Protein AF-A0A1I6EL66-F1 (afdb_monomer_lite)

Structure (mmCIF, N/CA/C/O backbone):
data_AF-A0A1I6EL66-F1
#
_entry.id   AF-A0A1I6EL66-F1
#
loop_
_atom_site.group_PDB
_atom_site.id
_atom_site.type_symbol
_atom_site.label_atom_id
_atom_site.label_alt_id
_atom_site.label_comp_id
_atom_site.label_asym_id
_atom_site.label_entity_id
_atom_site.label_seq_id
_atom_site.pdbx_PDB_ins_code
_atom_site.Cartn_x
_atom_site.Cartn_y
_atom_site.Cartn_z
_atom_site.occupancy
_atom_site.B_iso_or_equiv
_atom_site.auth_seq_id
_atom_site.auth_comp_id
_atom_site.auth_asym_id
_atom_site.auth_atom_id
_atom_site.pdbx_PDB_model_num
ATOM 1 N N . MET A 1 1 ? -17.564 31.428 7.745 1.00 39.62 1 MET A N 1
ATOM 2 C CA . MET A 1 1 ? -17.795 30.112 7.109 1.00 39.62 1 MET A CA 1
ATOM 3 C C . MET A 1 1 ? -17.011 29.079 7.898 1.00 39.62 1 MET A C 1
ATOM 5 O O . MET A 1 1 ? -15.805 29.231 8.034 1.00 39.62 1 MET A O 1
ATOM 9 N N . ILE A 1 2 ? -17.701 28.132 8.530 1.00 36.59 2 ILE A N 1
ATOM 10 C CA . ILE A 1 2 ? -17.116 27.166 9.467 1.00 36.59 2 ILE A CA 1
ATOM 11 C C . ILE A 1 2 ? -16.485 26.053 8.625 1.00 36.59 2 ILE A C 1
ATOM 13 O O . ILE A 1 2 ? -17.202 25.350 7.918 1.00 36.59 2 ILE A O 1
ATOM 17 N N . LEU A 1 3 ? -15.156 25.932 8.641 1.00 43.56 3 LEU A N 1
ATOM 18 C CA . LEU A 1 3 ? -14.443 24.829 7.995 1.00 43.56 3 LEU A CA 1
ATOM 19 C C . LEU A 1 3 ? -14.754 23.547 8.776 1.00 43.56 3 LEU A C 1
ATOM 21 O O . LEU A 1 3 ? -14.084 23.221 9.752 1.00 43.56 3 LEU A O 1
ATOM 25 N N . GLN A 1 4 ? -15.821 22.850 8.393 1.00 42.19 4 GLN A N 1
ATOM 26 C CA . GLN A 1 4 ? -16.099 21.517 8.907 1.00 42.19 4 GLN A CA 1
ATOM 27 C C . GLN A 1 4 ? -15.035 20.567 8.358 1.00 42.19 4 GLN A C 1
ATOM 29 O O . GLN A 1 4 ? -14.866 20.420 7.147 1.00 42.19 4 GLN A O 1
ATOM 34 N N . ALA A 1 5 ? -14.302 19.930 9.270 1.00 47.72 5 ALA A N 1
ATOM 35 C CA . ALA A 1 5 ? -13.480 18.774 8.963 1.00 47.72 5 ALA A CA 1
ATOM 36 C C . ALA A 1 5 ? -14.422 17.625 8.571 1.00 47.72 5 ALA A C 1
ATOM 38 O O . ALA A 1 5 ? -14.823 16.830 9.418 1.00 47.72 5 ALA A O 1
ATOM 39 N N . ASN A 1 6 ? -14.821 17.582 7.296 1.00 50.03 6 ASN A N 1
ATOM 40 C CA . ASN A 1 6 ? -15.567 16.474 6.709 1.00 50.03 6 ASN A CA 1
ATOM 41 C C . ASN A 1 6 ? -14.697 15.214 6.792 1.00 50.03 6 ASN A C 1
ATOM 43 O O . ASN A 1 6 ? -13.853 14.948 5.937 1.00 50.03 6 ASN A O 1
ATOM 47 N N . GLN A 1 7 ? -14.871 14.451 7.867 1.00 60.09 7 GLN A N 1
ATOM 48 C CA . GLN A 1 7 ? -14.333 13.105 8.020 1.00 60.09 7 GLN A CA 1
ATOM 49 C C . GLN A 1 7 ? -15.228 12.153 7.218 1.00 60.09 7 GLN A C 1
ATOM 51 O O . GLN A 1 7 ? -15.961 11.352 7.787 1.00 60.09 7 GLN A O 1
ATOM 56 N N . ASP A 1 8 ? -15.217 12.289 5.892 1.00 70.81 8 ASP A N 1
ATOM 57 C CA . ASP A 1 8 ? -15.971 11.400 5.011 1.00 70.81 8 ASP A CA 1
ATOM 58 C C . ASP A 1 8 ? -15.421 9.971 5.170 1.00 70.81 8 ASP A C 1
ATOM 60 O O . ASP A 1 8 ? -14.204 9.771 5.020 1.00 70.81 8 ASP A O 1
ATOM 64 N N . PRO A 1 9 ? -16.261 8.972 5.491 1.00 77.88 9 PRO A N 1
ATOM 65 C CA . PRO A 1 9 ? -15.796 7.611 5.692 1.00 77.88 9 PRO A CA 1
ATOM 66 C C . PRO A 1 9 ? -15.153 7.103 4.398 1.00 77.88 9 PRO A C 1
ATOM 68 O O . PRO A 1 9 ? -15.745 7.093 3.316 1.00 77.88 9 PRO A O 1
ATOM 71 N N . LEU A 1 10 ? -13.892 6.682 4.491 1.00 84.88 10 LEU A N 1
ATOM 72 C CA . LEU A 1 10 ? -13.133 6.201 3.333 1.00 84.88 10 LEU A CA 1
ATOM 73 C C . LEU A 1 10 ? -13.640 4.843 2.851 1.00 84.88 10 LEU A C 1
ATOM 75 O O . LEU A 1 10 ? -13.489 4.492 1.683 1.00 84.88 10 LEU A O 1
ATOM 79 N N . GLY A 1 11 ? -14.229 4.080 3.762 1.00 88.06 11 GLY A N 1
ATOM 80 C CA . GLY A 1 11 ? -14.794 2.773 3.499 1.00 88.06 11 GLY A CA 1
ATOM 81 C C . GLY A 1 11 ? -15.023 2.013 4.794 1.00 88.06 11 GLY A C 1
ATOM 82 O O . GLY A 1 11 ? -14.840 2.546 5.890 1.00 88.06 11 GLY A O 1
ATOM 83 N N . LYS A 1 12 ? -15.405 0.745 4.659 1.00 89.56 12 LYS A N 1
ATOM 84 C CA . LYS A 1 12 ? -15.545 -0.172 5.789 1.00 89.56 12 LYS A CA 1
ATOM 85 C C . LYS A 1 12 ? -14.226 -0.879 6.053 1.00 89.56 12 LYS A C 1
ATOM 87 O O . LYS A 1 12 ? -13.505 -1.256 5.133 1.00 89.56 12 LYS A O 1
ATOM 92 N N . CYS A 1 13 ? -13.911 -1.063 7.321 1.00 88.94 13 CYS A N 1
ATOM 93 C CA . CYS A 1 13 ? -12.739 -1.787 7.749 1.00 88.94 13 CYS A CA 1
ATOM 94 C C . CYS A 1 13 ? -12.971 -3.292 7.561 1.00 88.94 13 CYS A C 1
ATOM 96 O O . CYS A 1 13 ? -13.983 -3.815 8.025 1.00 88.94 13 CYS A O 1
ATOM 98 N N . PRO A 1 14 ? -12.017 -4.011 6.964 1.00 85.56 14 PRO A N 1
ATOM 99 C CA . PRO A 1 14 ? -12.133 -5.450 6.739 1.00 85.56 14 PRO A CA 1
ATOM 100 C C . PRO A 1 14 ? -11.935 -6.305 8.001 1.00 85.56 14 PRO A C 1
ATOM 102 O O . PRO A 1 14 ? -12.197 -7.498 7.949 1.00 85.56 14 PRO A O 1
ATOM 105 N N . ILE A 1 15 ? -11.479 -5.725 9.123 1.00 85.62 15 ILE A N 1
ATOM 106 C CA . ILE A 1 15 ? -11.383 -6.431 10.416 1.00 85.62 15 ILE A CA 1
ATOM 107 C C . ILE A 1 15 ? -12.677 -6.266 11.222 1.00 85.62 15 ILE A C 1
ATOM 109 O O . ILE A 1 15 ? -13.265 -7.239 11.673 1.00 85.62 15 ILE A O 1
ATOM 113 N N . CYS A 1 16 ? -13.086 -5.010 11.440 1.00 87.31 16 CYS A N 1
ATOM 114 C CA . CYS A 1 16 ? -14.154 -4.636 12.374 1.00 87.31 16 CYS A CA 1
ATOM 115 C C . CYS A 1 16 ? -15.511 -4.397 11.678 1.00 87.31 16 CYS A C 1
ATOM 117 O O . CYS A 1 16 ? -16.525 -4.268 12.355 1.00 87.31 16 CYS A O 1
ATOM 119 N N . GLY A 1 17 ? -15.546 -4.232 10.351 1.00 85.81 17 GLY A N 1
ATOM 120 C CA . GLY A 1 17 ? -16.736 -3.824 9.588 1.00 85.81 17 GLY A CA 1
ATOM 121 C C . GLY A 1 17 ? -17.134 -2.347 9.737 1.00 85.81 17 GLY A C 1
ATOM 122 O O . GLY A 1 17 ? -17.969 -1.860 8.974 1.00 85.81 17 GLY A O 1
ATOM 123 N N . LYS A 1 18 ? -16.530 -1.621 10.687 1.00 89.38 18 LYS A N 1
ATOM 124 C CA . LYS A 1 18 ? -16.809 -0.203 10.973 1.00 89.38 18 LYS A CA 1
ATOM 125 C C . LYS A 1 18 ? -16.149 0.735 9.976 1.00 89.38 18 LYS A C 1
ATOM 127 O O . LYS A 1 18 ? -15.290 0.337 9.197 1.00 89.38 18 LYS A O 1
ATOM 132 N N . GLU A 1 19 ? -16.532 1.997 10.027 1.00 90.50 19 GLU A N 1
ATOM 133 C CA . GLU A 1 19 ? -16.021 3.031 9.136 1.00 90.50 19 GLU A CA 1
ATOM 134 C C . GLU A 1 19 ? -14.538 3.327 9.383 1.00 90.50 19 GLU A C 1
ATOM 136 O O . GLU A 1 19 ? -14.061 3.368 10.517 1.00 90.50 19 GLU A O 1
ATOM 141 N N . VAL A 1 20 ? -13.793 3.530 8.303 1.00 90.38 20 VAL A N 1
ATOM 142 C CA . VAL A 1 20 ? -12.408 3.995 8.347 1.00 90.38 20 VAL A CA 1
ATOM 143 C C . VAL A 1 20 ? -12.401 5.499 8.142 1.00 90.38 20 VAL A C 1
ATOM 145 O O . VAL A 1 20 ? -12.887 5.996 7.126 1.00 90.38 20 VAL A O 1
ATOM 148 N N . ILE A 1 21 ? -11.816 6.205 9.102 1.00 88.62 21 ILE A N 1
ATOM 149 C CA . ILE A 1 21 ? -11.741 7.664 9.126 1.00 88.62 21 ILE A CA 1
ATOM 150 C C . ILE A 1 21 ? -10.319 8.142 8.853 1.00 88.62 21 ILE A C 1
ATOM 152 O O . ILE A 1 21 ? -9.331 7.447 9.122 1.00 88.62 21 ILE A O 1
ATOM 156 N N . GLU A 1 22 ? -10.207 9.348 8.306 1.00 87.94 22 GLU A N 1
ATOM 157 C CA . GLU A 1 22 ? -8.916 9.971 8.058 1.00 87.94 22 GLU A CA 1
ATOM 158 C C . GLU A 1 22 ? -8.352 10.607 9.334 1.00 87.94 22 GLU A C 1
ATOM 160 O O . GLU A 1 22 ? -8.824 11.637 9.799 1.00 87.94 22 GLU A O 1
ATOM 165 N N . GLY A 1 23 ? -7.275 10.045 9.874 1.00 83.88 23 GLY A N 1
ATOM 166 C CA . GLY A 1 23 ? -6.504 10.658 10.950 1.00 83.88 23 GLY A CA 1
ATOM 167 C C . GLY A 1 23 ? -5.326 11.503 10.451 1.00 83.88 23 GLY A C 1
ATOM 168 O O . GLY A 1 23 ? -4.982 11.534 9.267 1.00 83.88 23 GLY A O 1
ATOM 169 N N . ASN A 1 24 ? -4.627 12.149 11.389 1.00 81.94 24 ASN A N 1
ATOM 170 C CA . ASN A 1 24 ? -3.421 12.936 11.095 1.00 81.94 24 ASN A CA 1
ATOM 171 C C . ASN A 1 24 ? -2.269 12.079 10.537 1.00 81.94 24 ASN A C 1
ATOM 173 O O . ASN A 1 24 ? -1.632 12.454 9.557 1.00 81.94 24 ASN A O 1
ATOM 177 N N . LYS A 1 25 ? -2.015 10.910 11.140 1.00 83.19 25 LYS A N 1
ATOM 178 C CA . LYS A 1 25 ? -0.890 10.022 10.778 1.00 83.19 25 LYS A CA 1
ATOM 179 C C . LYS A 1 25 ? -1.247 8.956 9.730 1.00 83.19 25 LYS A C 1
ATOM 181 O O . LYS A 1 25 ? -0.365 8.350 9.127 1.00 83.19 25 LYS A O 1
ATOM 186 N N . GLY A 1 26 ? -2.533 8.701 9.519 1.00 89.12 26 GLY A N 1
ATOM 187 C CA . GLY A 1 26 ? -3.010 7.553 8.754 1.00 89.12 26 GLY A CA 1
ATOM 188 C C . GLY A 1 26 ? -4.530 7.455 8.751 1.00 89.12 26 GLY A C 1
ATOM 189 O O . GLY A 1 26 ? -5.206 8.256 9.388 1.00 89.12 26 GLY A O 1
ATOM 190 N N . TYR A 1 27 ? -5.051 6.455 8.059 1.00 89.88 27 TYR A N 1
ATOM 191 C CA . TYR A 1 27 ? -6.462 6.099 7.989 1.00 89.88 27 TYR A CA 1
ATOM 192 C C . TYR A 1 27 ? -6.748 4.956 8.970 1.00 89.88 27 TYR A C 1
ATOM 194 O O . TYR A 1 27 ? -6.193 3.871 8.813 1.00 89.88 27 TYR A O 1
ATOM 202 N N . GLY A 1 28 ? -7.566 5.180 9.998 1.00 89.12 28 GLY A N 1
ATOM 203 C CA . GLY A 1 28 ? -7.815 4.200 11.071 1.00 89.12 28 GLY A CA 1
ATOM 204 C C . GLY A 1 28 ? -9.271 3.734 11.139 1.00 89.12 28 GLY A C 1
ATOM 205 O O . GLY A 1 28 ? -10.164 4.507 10.797 1.00 89.12 28 GLY A O 1
ATOM 206 N N . CYS A 1 29 ? -9.529 2.492 11.592 1.00 90.50 29 CYS A N 1
ATOM 207 C CA . CYS A 1 29 ? -10.903 2.059 11.948 1.00 90.50 29 CYS A CA 1
ATOM 208 C C . CYS A 1 29 ? -11.420 2.982 13.068 1.00 90.50 29 CYS A C 1
ATOM 210 O O . CYS A 1 29 ? -10.716 3.230 14.047 1.00 90.50 29 CYS A O 1
ATOM 212 N N . SER A 1 30 ? -12.654 3.474 12.950 1.00 88.62 30 SER A N 1
ATOM 213 C CA . SER A 1 30 ? -13.318 4.274 13.989 1.00 88.62 30 SER A CA 1
ATOM 214 C C . SER A 1 30 ? -13.418 3.513 15.317 1.00 88.62 30 SER A C 1
ATOM 216 O O . SER A 1 30 ? -13.233 4.086 16.389 1.00 88.62 30 SER A O 1
ATOM 218 N N . GLY A 1 31 ? -13.570 2.189 15.241 1.00 85.69 31 GLY A N 1
ATOM 219 C CA . GLY A 1 31 ? -13.516 1.262 16.372 1.00 85.69 31 GLY A CA 1
ATOM 220 C C . GLY A 1 31 ? -12.111 0.950 16.896 1.00 85.69 31 GLY A C 1
ATOM 221 O O . GLY A 1 31 ? -11.938 -0.074 17.557 1.00 85.69 31 GLY A O 1
ATOM 222 N N . TYR A 1 32 ? -11.093 1.776 16.621 1.00 84.31 32 TYR A N 1
ATOM 223 C CA . TYR A 1 32 ? -9.747 1.568 17.172 1.00 84.31 32 TYR A CA 1
ATOM 224 C C . TYR A 1 32 ? -9.748 1.532 18.704 1.00 84.31 32 TYR A C 1
ATOM 226 O O . TYR A 1 32 ? -9.088 0.690 19.309 1.00 84.31 32 TYR A O 1
ATOM 234 N N . LYS A 1 33 ? -10.564 2.385 19.337 1.00 79.69 33 LYS A N 1
ATOM 235 C CA . LYS A 1 33 ? -10.761 2.393 20.796 1.00 79.69 33 LYS A CA 1
ATOM 236 C C . LYS A 1 33 ? -11.488 1.153 21.327 1.00 79.69 33 LYS A C 1
ATOM 238 O O . LYS A 1 33 ? -11.356 0.841 22.501 1.00 79.69 33 LYS A O 1
ATOM 243 N N . GLU A 1 34 ? -12.216 0.441 20.474 1.00 83.69 34 GLU A N 1
ATOM 244 C CA . GLU A 1 34 ? -12.980 -0.760 20.833 1.00 83.69 34 GLU A CA 1
ATOM 245 C C . GLU A 1 34 ? -12.188 -2.058 20.588 1.00 83.69 34 GLU A C 1
ATOM 247 O O . GLU A 1 34 ? -12.720 -3.148 20.762 1.00 83.69 34 GLU A O 1
ATOM 252 N N . GLY A 1 35 ? -10.913 -1.955 20.188 1.00 85.38 35 GLY A N 1
ATOM 253 C CA . GLY A 1 35 ? -9.996 -3.091 20.037 1.00 85.38 35 GLY A CA 1
ATOM 254 C C . GLY A 1 35 ? -9.501 -3.340 18.610 1.00 85.38 35 GLY A C 1
ATOM 255 O O . GLY A 1 35 ? -8.593 -4.148 18.410 1.00 85.38 35 GLY A O 1
ATOM 256 N N . CYS A 1 36 ? -10.026 -2.634 17.603 1.00 87.31 36 CYS A N 1
ATOM 257 C CA . CYS A 1 36 ? -9.606 -2.838 16.217 1.00 87.31 36 CYS A CA 1
ATOM 258 C C . CYS A 1 36 ? -8.305 -2.092 15.886 1.00 87.31 36 CYS A C 1
ATOM 260 O O . CYS A 1 36 ? -8.314 -0.904 15.585 1.00 87.31 36 CYS A O 1
ATOM 262 N N . LYS A 1 37 ? -7.176 -2.800 15.811 1.00 85.50 37 LYS A N 1
ATOM 263 C CA . LYS A 1 37 ? -5.857 -2.199 15.521 1.00 85.50 37 LYS A CA 1
ATOM 264 C C . LYS A 1 37 ? -5.594 -1.886 14.038 1.00 85.50 37 LYS A C 1
ATOM 266 O O . LYS A 1 37 ? -4.445 -1.726 13.634 1.00 85.50 37 LYS A O 1
ATOM 271 N N . PHE A 1 38 ? -6.641 -1.805 13.221 1.00 89.31 38 PHE A N 1
ATOM 272 C CA . PHE A 1 38 ? -6.518 -1.512 11.798 1.00 89.31 38 PHE A CA 1
ATOM 273 C C . PHE A 1 38 ? -6.113 -0.055 11.553 1.00 89.31 38 PHE A C 1
ATOM 275 O O . PHE A 1 38 ? -6.846 0.870 11.917 1.00 89.31 38 PHE A O 1
ATOM 282 N N . VAL A 1 39 ? -4.977 0.137 10.882 1.00 88.81 39 VAL A N 1
ATOM 283 C CA . VAL A 1 39 ? -4.488 1.448 10.456 1.00 88.81 39 VAL A CA 1
ATOM 284 C C . VAL A 1 39 ? -3.730 1.335 9.134 1.00 88.81 39 VAL A C 1
ATOM 286 O O . VAL A 1 39 ? -2.871 0.473 8.960 1.00 88.81 39 VAL A O 1
ATOM 289 N N . ILE A 1 40 ? -4.036 2.229 8.200 1.00 89.75 40 ILE A N 1
ATOM 290 C CA . ILE A 1 40 ? -3.298 2.425 6.954 1.00 89.75 40 ILE A CA 1
ATOM 291 C C . ILE A 1 40 ? -2.478 3.699 7.124 1.00 89.75 40 ILE A C 1
ATOM 293 O O . ILE A 1 40 ? -3.030 4.783 7.304 1.00 89.75 40 ILE A O 1
ATOM 297 N N . TRP A 1 41 ? -1.159 3.601 7.060 1.00 90.50 41 TRP A N 1
ATOM 298 C CA . TRP A 1 41 ? -0.303 4.779 7.163 1.00 90.50 41 TRP A CA 1
ATOM 299 C C . TRP A 1 41 ? -0.439 5.660 5.919 1.00 90.50 41 TRP A C 1
ATOM 301 O O . TRP A 1 41 ? -0.473 5.162 4.794 1.00 90.50 41 TRP A O 1
ATOM 311 N N . LYS A 1 42 ? -0.503 6.982 6.122 1.00 88.62 42 LYS A N 1
ATOM 312 C CA . LYS A 1 42 ? -0.498 7.954 5.018 1.00 88.62 42 LYS A CA 1
ATOM 313 C C . LYS A 1 42 ? 0.851 7.996 4.314 1.00 88.62 42 LYS A C 1
ATOM 315 O O . LYS A 1 42 ? 0.902 8.413 3.169 1.00 88.62 42 LYS A O 1
ATOM 320 N N . GLU A 1 43 ? 1.922 7.575 4.976 1.00 88.69 43 GLU A N 1
ATOM 321 C CA . GLU A 1 43 ? 3.260 7.500 4.404 1.00 88.69 43 GLU A CA 1
ATOM 322 C C . GLU A 1 43 ? 3.765 6.059 4.448 1.00 88.69 43 GLU A C 1
ATOM 324 O O . GLU A 1 43 ? 3.861 5.450 5.513 1.00 88.69 43 GLU A O 1
ATOM 329 N N . ILE A 1 44 ? 4.061 5.502 3.277 1.00 86.75 44 ILE A N 1
ATOM 330 C CA . ILE A 1 44 ? 4.549 4.137 3.099 1.00 86.75 44 ILE A CA 1
ATOM 331 C C . ILE A 1 44 ? 5.729 4.200 2.131 1.00 86.75 44 ILE A C 1
ATOM 333 O O . ILE A 1 44 ? 5.575 4.658 1.004 1.00 86.75 44 ILE A O 1
ATOM 337 N N . ALA A 1 45 ? 6.912 3.753 2.567 1.00 83.12 45 ALA A N 1
ATOM 338 C CA . ALA A 1 45 ? 8.131 3.712 1.746 1.00 83.12 45 ALA A CA 1
ATOM 339 C C . ALA A 1 45 ? 8.432 5.042 1.008 1.00 83.12 45 ALA A C 1
ATOM 341 O O . ALA A 1 45 ? 8.631 5.063 -0.207 1.00 83.12 45 ALA A O 1
ATOM 342 N N . GLU A 1 46 ? 8.441 6.154 1.760 1.00 83.25 46 GLU A N 1
ATOM 343 C CA . GLU A 1 46 ? 8.687 7.527 1.268 1.00 83.25 46 GLU A CA 1
ATOM 344 C C . GLU A 1 46 ? 7.631 8.034 0.260 1.00 83.25 46 GLU A C 1
ATOM 346 O O . GLU A 1 46 ? 7.839 9.014 -0.456 1.00 83.25 46 GLU A O 1
ATOM 351 N N . LYS A 1 47 ? 6.462 7.380 0.203 1.00 85.50 47 LYS A N 1
ATOM 352 C CA . LYS A 1 47 ? 5.325 7.802 -0.616 1.00 85.50 47 LYS A CA 1
ATOM 353 C C . LYS A 1 47 ? 4.092 8.089 0.216 1.00 85.50 47 LYS A C 1
ATOM 355 O O . LYS A 1 47 ? 3.729 7.322 1.105 1.00 85.50 47 LYS A O 1
ATOM 360 N N . LYS A 1 48 ? 3.419 9.187 -0.134 1.00 87.50 48 LYS A N 1
ATOM 361 C CA . LYS A 1 48 ? 2.125 9.551 0.436 1.00 87.50 48 LYS A CA 1
ATOM 362 C C . LYS A 1 48 ? 1.001 8.795 -0.266 1.00 87.50 48 LYS A C 1
ATOM 364 O O . LYS A 1 48 ? 0.864 8.887 -1.484 1.00 87.50 48 LYS A O 1
ATOM 369 N N . ILE A 1 49 ? 0.202 8.080 0.513 1.00 88.75 49 ILE A N 1
ATOM 370 C CA . ILE A 1 49 ? -1.013 7.402 0.075 1.00 88.75 49 ILE A CA 1
ATOM 371 C C . ILE A 1 49 ? -2.151 8.410 0.100 1.00 88.75 49 ILE A C 1
ATOM 373 O O . ILE A 1 49 ? -2.375 9.081 1.108 1.00 88.75 49 ILE A O 1
ATOM 377 N N . THR A 1 50 ? -2.852 8.540 -1.022 1.00 87.50 50 THR A N 1
ATOM 378 C CA . THR A 1 50 ? -3.990 9.456 -1.131 1.00 87.50 50 THR A CA 1
ATOM 379 C C . THR A 1 50 ? -5.255 8.825 -0.547 1.00 87.50 50 THR A C 1
ATOM 381 O O . THR A 1 50 ? -5.392 7.596 -0.545 1.00 87.50 50 THR A O 1
ATOM 384 N N . PRO A 1 51 ? -6.239 9.635 -0.113 1.00 87.25 51 PRO A N 1
ATOM 385 C CA . PRO A 1 51 ? -7.499 9.103 0.397 1.00 87.25 51 PRO A CA 1
ATOM 386 C C . PRO A 1 51 ? -8.198 8.231 -0.649 1.00 87.25 51 PRO A C 1
ATOM 388 O O . PRO A 1 51 ? -8.716 7.175 -0.311 1.00 87.25 51 PRO A O 1
ATOM 391 N N . ALA A 1 52 ? -8.125 8.596 -1.934 1.00 88.00 52 ALA A N 1
ATOM 392 C CA . ALA A 1 52 ? -8.646 7.783 -3.033 1.00 88.00 52 ALA A CA 1
ATOM 393 C C . ALA A 1 52 ? -8.021 6.376 -3.082 1.00 88.00 52 ALA A C 1
ATOM 395 O O . ALA A 1 52 ? -8.740 5.391 -3.236 1.00 88.00 52 ALA A O 1
ATOM 396 N N . GLN A 1 53 ? -6.700 6.257 -2.899 1.00 88.12 53 GLN A N 1
ATOM 397 C CA . GLN A 1 53 ? -6.027 4.956 -2.838 1.00 88.12 53 GLN A CA 1
ATOM 398 C C . GLN A 1 53 ? -6.468 4.145 -1.619 1.00 88.12 53 GLN A C 1
ATOM 400 O O . GLN A 1 53 ? -6.718 2.949 -1.753 1.00 88.12 53 GLN A O 1
ATOM 405 N N . ALA A 1 54 ? -6.623 4.787 -0.459 1.00 88.56 54 ALA A N 1
ATOM 406 C CA . ALA A 1 54 ? -7.155 4.131 0.731 1.00 88.56 54 ALA A CA 1
ATOM 407 C C . ALA A 1 54 ? -8.599 3.641 0.517 1.00 88.56 54 ALA A C 1
ATOM 409 O O . ALA A 1 54 ? -8.901 2.503 0.871 1.00 88.56 54 ALA A O 1
ATOM 410 N N . LYS A 1 55 ? -9.464 4.428 -0.147 1.00 89.44 55 LYS A N 1
ATOM 411 C CA . LYS A 1 55 ? -10.822 3.985 -0.520 1.00 89.44 55 LYS A CA 1
ATOM 412 C C . LYS A 1 55 ? -10.775 2.732 -1.396 1.00 89.44 55 LYS A C 1
ATOM 414 O O . LYS A 1 55 ? -11.485 1.769 -1.131 1.00 89.44 55 LYS A O 1
ATOM 419 N N . VAL A 1 56 ? -9.908 2.711 -2.412 1.00 90.19 56 VAL A N 1
ATOM 420 C CA . VAL A 1 56 ? -9.746 1.547 -3.303 1.00 90.19 56 VAL A CA 1
ATOM 421 C C . VAL A 1 56 ? -9.218 0.329 -2.542 1.00 90.19 56 VAL A C 1
ATOM 423 O O . VAL A 1 56 ? -9.738 -0.769 -2.731 1.00 90.19 56 VAL A O 1
ATOM 426 N N . LEU A 1 57 ? -8.238 0.517 -1.653 1.00 89.75 57 LEU A N 1
ATOM 427 C CA . LEU A 1 57 ? -7.694 -0.547 -0.806 1.00 89.75 57 LEU A CA 1
ATOM 428 C C . LEU A 1 57 ? -8.776 -1.170 0.082 1.00 89.75 57 LEU A C 1
ATOM 430 O O . LEU A 1 57 ? -8.815 -2.386 0.217 1.00 89.75 57 LEU A O 1
ATOM 434 N N . LEU A 1 58 ? -9.665 -0.356 0.653 1.00 88.50 58 LEU A N 1
ATOM 435 C CA . LEU A 1 58 ? -10.771 -0.828 1.489 1.00 88.50 58 LEU A CA 1
ATOM 436 C C . LEU A 1 58 ? -11.882 -1.489 0.668 1.00 88.50 58 LEU A C 1
ATOM 438 O O . LEU A 1 58 ? -12.421 -2.508 1.083 1.00 88.50 58 LEU A O 1
ATOM 442 N N . ALA A 1 59 ? -12.209 -0.939 -0.503 1.00 88.00 59 ALA A N 1
ATOM 443 C CA . ALA A 1 59 ? -13.281 -1.450 -1.352 1.00 88.00 59 ALA A CA 1
ATOM 444 C C . ALA A 1 59 ? -12.909 -2.759 -2.068 1.00 88.00 59 ALA A C 1
ATOM 446 O O . ALA A 1 59 ? -13.739 -3.655 -2.186 1.00 88.00 59 ALA A O 1
ATOM 447 N N . LYS A 1 60 ? -11.672 -2.869 -2.569 1.00 88.00 60 LYS A N 1
ATOM 448 C CA . LYS A 1 60 ? -11.197 -4.026 -3.350 1.00 88.00 60 LYS A CA 1
ATOM 449 C C . LYS A 1 60 ? -10.273 -4.962 -2.570 1.00 88.00 60 LYS A C 1
ATOM 451 O O . LYS A 1 60 ? -9.902 -6.007 -3.095 1.00 88.00 60 LYS A O 1
ATOM 456 N N . GLY A 1 61 ? -9.812 -4.569 -1.384 1.00 88.00 61 GLY A N 1
ATOM 457 C CA . GLY A 1 61 ? -8.747 -5.267 -0.655 1.00 88.00 61 GLY A CA 1
ATOM 458 C C . GLY A 1 61 ? -7.345 -5.059 -1.246 1.00 88.00 61 GLY A C 1
ATOM 459 O O . GLY A 1 61 ? -6.370 -5.564 -0.697 1.00 88.00 61 GLY A O 1
ATOM 460 N N . LYS A 1 62 ? -7.211 -4.327 -2.359 1.00 89.94 62 LYS A N 1
ATOM 461 C CA . LYS A 1 62 ? -5.934 -4.022 -3.023 1.00 89.94 62 LYS A CA 1
ATOM 462 C C . LYS A 1 62 ? -5.985 -2.678 -3.746 1.00 89.94 62 LYS A C 1
ATOM 464 O O . LYS A 1 62 ? -7.026 -2.318 -4.292 1.00 89.94 62 LYS A O 1
ATOM 469 N N . THR A 1 63 ? -4.877 -1.941 -3.771 1.00 88.56 63 THR A N 1
ATOM 470 C CA . THR A 1 63 ? -4.741 -0.718 -4.577 1.00 88.56 63 THR A CA 1
ATOM 471 C C . THR A 1 63 ? -4.418 -1.041 -6.036 1.00 88.56 63 THR A C 1
ATOM 473 O O . THR A 1 63 ? -4.202 -2.190 -6.414 1.00 88.56 63 THR A O 1
ATOM 476 N N . GLY A 1 64 ? -4.354 -0.006 -6.877 1.00 84.88 64 GLY A N 1
ATOM 477 C CA . GLY A 1 64 ? -3.591 -0.091 -8.123 1.00 84.88 64 GLY A CA 1
ATOM 478 C C . GLY A 1 64 ? -2.079 -0.123 -7.865 1.00 84.88 64 GLY A C 1
ATOM 479 O O . GLY A 1 64 ? -1.634 0.010 -6.720 1.00 84.88 64 GLY A O 1
ATOM 480 N N . ILE A 1 65 ? -1.301 -0.267 -8.939 1.00 83.81 65 ILE A N 1
ATOM 481 C CA . ILE A 1 65 ? 0.162 -0.151 -8.905 1.00 83.81 65 ILE A CA 1
ATOM 482 C C . ILE A 1 65 ? 0.516 1.293 -8.544 1.00 83.81 65 ILE A C 1
ATOM 484 O O . ILE A 1 65 ? 0.165 2.231 -9.262 1.00 83.81 65 ILE A O 1
ATOM 488 N N . ILE A 1 66 ? 1.198 1.471 -7.418 1.00 85.31 66 ILE A N 1
ATOM 489 C CA . ILE A 1 66 ? 1.704 2.762 -6.969 1.00 85.31 66 ILE A CA 1
ATOM 490 C C . ILE A 1 66 ? 3.175 2.825 -7.349 1.00 85.31 66 ILE A C 1
ATOM 492 O O . ILE A 1 66 ? 3.968 1.961 -6.969 1.00 85.31 66 ILE A O 1
ATOM 496 N N . LYS A 1 67 ? 3.520 3.857 -8.119 1.00 81.69 67 LYS A N 1
ATOM 497 C CA . LYS A 1 67 ? 4.861 4.006 -8.669 1.00 81.69 67 LYS A CA 1
ATOM 498 C C . LYS A 1 67 ? 5.799 4.792 -7.766 1.00 81.69 67 LYS A C 1
ATOM 500 O O . LYS A 1 67 ? 5.416 5.799 -7.156 1.00 81.69 67 LYS A O 1
ATOM 505 N N . GLY A 1 68 ? 7.059 4.373 -7.757 1.00 79.00 68 GLY A N 1
ATOM 506 C CA . GLY A 1 68 ? 8.147 5.096 -7.111 1.00 79.00 68 GLY A CA 1
ATOM 507 C C . GLY A 1 68 ? 8.174 4.994 -5.587 1.00 79.00 68 GLY A C 1
ATOM 508 O O . GLY A 1 68 ? 8.592 5.954 -4.939 1.00 79.00 68 GLY A O 1
ATOM 509 N N . PHE A 1 69 ? 7.753 3.869 -5.009 1.00 85.62 69 PHE A N 1
ATOM 510 C CA . PHE A 1 69 ? 8.126 3.544 -3.632 1.00 85.62 69 PHE A CA 1
ATOM 511 C C . PHE A 1 69 ? 9.638 3.460 -3.510 1.00 85.62 69 PHE A C 1
ATOM 513 O O . PHE A 1 69 ? 10.309 3.023 -4.439 1.00 85.62 69 PHE A O 1
ATOM 520 N N . LYS A 1 70 ? 10.188 3.847 -2.363 1.00 80.25 70 LYS A N 1
ATOM 521 C CA . LYS A 1 70 ? 11.629 3.804 -2.131 1.00 80.25 70 LYS A CA 1
ATOM 522 C C . LYS A 1 70 ? 11.973 2.757 -1.088 1.00 80.25 70 LYS A C 1
ATOM 524 O O . LYS A 1 70 ? 11.461 2.758 0.029 1.00 80.25 70 LYS A O 1
ATOM 529 N N . SER A 1 71 ? 12.869 1.849 -1.453 1.00 78.69 71 SER A N 1
ATOM 530 C CA . SER A 1 71 ? 13.384 0.849 -0.522 1.00 78.69 71 SER A CA 1
ATOM 531 C C . SER A 1 71 ? 14.380 1.483 0.448 1.00 78.69 71 SER A C 1
ATOM 533 O O . SER A 1 71 ? 15.002 2.497 0.135 1.00 78.69 71 SER A O 1
ATOM 535 N N . LYS A 1 72 ? 14.642 0.821 1.582 1.00 73.38 72 LYS A N 1
ATOM 536 C CA . LYS A 1 72 ? 15.713 1.212 2.521 1.00 73.38 72 LYS A CA 1
ATOM 537 C C . LYS A 1 72 ? 17.088 1.336 1.845 1.00 73.38 72 LYS A C 1
ATOM 539 O O . LYS A 1 72 ? 17.947 2.050 2.337 1.00 73.38 72 LYS A O 1
ATOM 544 N N . LYS A 1 73 ? 17.286 0.656 0.709 1.00 69.25 73 LYS A N 1
ATOM 545 C CA . LYS A 1 73 ? 18.504 0.716 -0.119 1.00 69.25 73 LYS A CA 1
ATOM 546 C C . LYS A 1 73 ? 18.533 1.882 -1.125 1.00 69.25 73 LYS A C 1
ATOM 548 O O . LYS A 1 73 ? 19.441 1.937 -1.941 1.00 69.25 73 LYS A O 1
ATOM 553 N N . GLY A 1 74 ? 17.528 2.761 -1.135 1.00 70.75 74 GLY A N 1
ATOM 554 C CA . GLY A 1 74 ? 17.437 3.909 -2.048 1.00 70.75 74 GLY A CA 1
ATOM 555 C C . GLY A 1 74 ? 16.863 3.607 -3.438 1.00 70.75 74 GLY A C 1
ATOM 556 O O . GLY A 1 74 ? 16.570 4.539 -4.183 1.00 70.75 74 GLY A O 1
ATOM 557 N N . ASN A 1 75 ? 16.641 2.336 -3.783 1.00 72.62 75 ASN A N 1
ATOM 558 C CA . ASN A 1 75 ? 16.053 1.955 -5.070 1.00 72.62 75 ASN A CA 1
ATOM 559 C C . ASN A 1 75 ? 14.560 2.289 -5.117 1.00 72.62 75 ASN A C 1
ATOM 561 O O . ASN A 1 75 ? 13.834 2.005 -4.157 1.00 72.62 75 ASN A O 1
ATOM 565 N N . LYS A 1 76 ? 14.112 2.840 -6.248 1.00 79.62 76 LYS A N 1
ATOM 566 C CA . LYS A 1 76 ? 12.694 3.058 -6.533 1.00 79.62 76 LYS A CA 1
ATOM 567 C C . LYS A 1 76 ? 12.079 1.784 -7.104 1.00 79.62 76 LYS A C 1
ATOM 569 O O . LYS A 1 76 ? 12.691 1.141 -7.951 1.00 79.62 76 LYS A O 1
ATOM 574 N N . PHE A 1 77 ? 10.894 1.424 -6.641 1.00 82.31 77 PHE A N 1
ATOM 575 C CA . PHE A 1 77 ? 10.142 0.279 -7.130 1.00 82.31 77 PHE A CA 1
ATOM 576 C C . PHE A 1 77 ? 8.651 0.597 -7.167 1.00 82.31 77 PHE A C 1
ATOM 578 O O . PHE A 1 77 ? 8.155 1.443 -6.421 1.00 82.31 77 PHE A O 1
ATOM 585 N N . ASP A 1 78 ? 7.941 -0.108 -8.033 1.00 84.38 78 ASP A N 1
ATOM 586 C CA . ASP A 1 78 ? 6.496 -0.009 -8.149 1.00 84.38 78 ASP A CA 1
ATOM 587 C C . ASP A 1 78 ? 5.879 -1.202 -7.418 1.00 84.38 78 ASP A C 1
ATOM 589 O O . ASP A 1 78 ? 6.371 -2.325 -7.512 1.00 84.38 78 ASP A O 1
ATOM 593 N N . ALA A 1 79 ? 4.832 -0.968 -6.635 1.00 86.94 79 ALA A N 1
ATOM 594 C CA . ALA A 1 79 ? 4.169 -2.040 -5.902 1.00 86.94 79 ALA A CA 1
ATOM 595 C C . ALA A 1 79 ? 2.680 -1.758 -5.757 1.00 86.94 79 ALA A C 1
ATOM 597 O O . ALA A 1 79 ? 2.226 -0.614 -5.784 1.00 86.94 79 ALA A O 1
ATOM 598 N N . VAL A 1 80 ? 1.910 -2.818 -5.579 1.00 88.75 80 VAL A N 1
ATOM 599 C CA . VAL A 1 80 ? 0.520 -2.728 -5.154 1.00 88.75 80 VAL A CA 1
ATOM 600 C C . VAL A 1 80 ? 0.491 -2.870 -3.641 1.00 88.75 80 VAL A C 1
ATOM 602 O O . VAL A 1 80 ? 1.262 -3.633 -3.070 1.00 88.75 80 VAL A O 1
ATOM 605 N N . LEU A 1 81 ? -0.400 -2.152 -2.970 1.00 90.25 81 LEU A N 1
ATOM 606 C CA . LEU A 1 81 ? -0.701 -2.413 -1.571 1.00 90.25 81 LEU A CA 1
ATOM 607 C C . LEU A 1 81 ? -1.889 -3.364 -1.514 1.00 90.25 81 LEU A C 1
ATOM 609 O O . LEU A 1 81 ? -2.934 -3.089 -2.100 1.00 90.25 81 LEU A O 1
ATOM 613 N N . GLN A 1 82 ? -1.727 -4.481 -0.822 1.00 90.38 82 GLN A N 1
ATOM 614 C CA . GLN A 1 82 ? -2.783 -5.442 -0.559 1.00 90.38 82 GLN A CA 1
ATOM 615 C C . GLN A 1 82 ? -3.084 -5.454 0.931 1.00 90.38 82 GLN A C 1
ATOM 617 O O . GLN A 1 82 ? -2.194 -5.358 1.769 1.00 90.38 82 GLN A O 1
ATOM 622 N N . LEU A 1 83 ? -4.358 -5.582 1.259 1.00 89.00 83 LEU A N 1
ATOM 623 C CA . LEU A 1 83 ? -4.813 -5.746 2.618 1.00 89.00 83 LEU A CA 1
ATOM 624 C C . LEU A 1 83 ? -5.032 -7.235 2.880 1.00 89.00 83 LEU A C 1
ATOM 626 O O . LEU A 1 83 ? -5.906 -7.857 2.277 1.00 89.00 83 LEU A O 1
ATOM 630 N N . LYS A 1 84 ? -4.230 -7.803 3.779 1.00 85.00 84 LYS A N 1
ATOM 631 C CA . LYS A 1 84 ? -4.296 -9.208 4.179 1.00 85.00 84 LYS A CA 1
ATOM 632 C C . LYS A 1 84 ? -4.306 -9.292 5.697 1.00 85.00 84 LYS A C 1
ATOM 634 O O . LYS A 1 84 ? -3.448 -8.708 6.351 1.00 85.00 84 LYS A O 1
ATOM 639 N N . ASP A 1 85 ? -5.304 -9.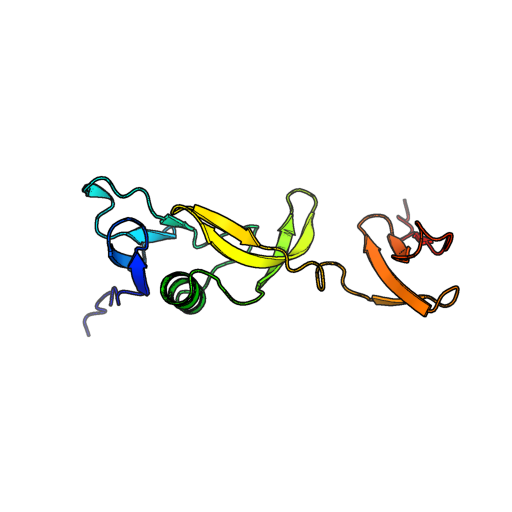972 6.256 1.00 82.38 85 ASP A N 1
ATOM 640 C CA . ASP A 1 85 ? -5.440 -10.161 7.710 1.00 82.38 85 ASP A CA 1
ATOM 641 C C . ASP A 1 85 ? -5.426 -8.838 8.510 1.00 82.38 85 ASP A C 1
ATOM 643 O O . ASP A 1 85 ? -4.844 -8.716 9.585 1.00 82.38 85 ASP A O 1
ATOM 647 N N . GLY A 1 86 ? -5.994 -7.772 7.933 1.00 78.19 86 GLY A N 1
ATOM 648 C CA . GLY A 1 86 ? -5.982 -6.457 8.573 1.00 78.19 86 GLY A CA 1
ATOM 649 C C . GLY A 1 86 ? -4.635 -5.727 8.556 1.00 78.19 86 GLY A C 1
ATOM 650 O O . GLY A 1 86 ? -4.500 -4.678 9.185 1.00 78.19 86 GLY A O 1
ATOM 651 N N . LYS A 1 87 ? -3.643 -6.246 7.832 1.00 83.69 87 LYS A N 1
ATOM 652 C CA . LYS A 1 87 ? -2.341 -5.613 7.613 1.00 83.69 87 LYS A CA 1
ATOM 653 C C . LYS A 1 87 ? -2.202 -5.199 6.157 1.00 83.69 87 LYS A C 1
ATOM 655 O O . LYS A 1 87 ? -2.726 -5.849 5.256 1.00 83.69 87 LYS A O 1
ATOM 660 N N . VAL A 1 88 ? -1.502 -4.093 5.935 1.00 88.06 88 VAL A N 1
ATOM 661 C CA . VAL A 1 88 ? -1.165 -3.619 4.592 1.00 88.06 88 VAL A CA 1
ATOM 662 C C . VAL A 1 88 ? 0.186 -4.212 4.207 1.00 88.06 88 VAL A C 1
ATOM 664 O O . VAL A 1 88 ? 1.194 -3.915 4.844 1.00 88.06 88 VAL A O 1
ATOM 667 N N . GLU A 1 89 ? 0.197 -5.050 3.177 1.00 88.38 89 GLU A N 1
ATOM 668 C CA . GLU A 1 89 ? 1.381 -5.703 2.624 1.00 88.38 89 GLU A CA 1
ATOM 669 C C . GLU A 1 89 ? 1.652 -5.212 1.1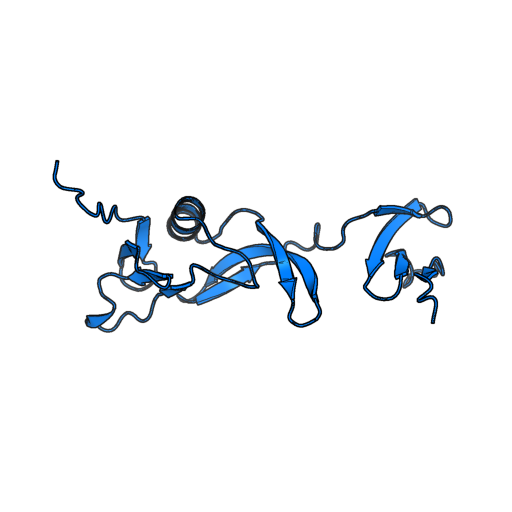98 1.00 88.38 89 GLU A C 1
ATOM 671 O O . GLU A 1 89 ? 0.741 -4.803 0.476 1.00 88.38 89 GLU A O 1
ATOM 676 N N . PHE A 1 90 ? 2.917 -5.251 0.775 1.00 88.44 90 PHE A N 1
ATOM 677 C CA . PHE A 1 90 ? 3.269 -4.996 -0.619 1.00 88.44 90 PHE A CA 1
ATOM 678 C C . PHE A 1 90 ? 3.034 -6.259 -1.442 1.00 88.44 90 PHE A C 1
ATOM 680 O O . PHE A 1 90 ? 3.647 -7.296 -1.195 1.00 88.44 90 PHE A O 1
ATOM 687 N N . TRP A 1 91 ? 2.174 -6.150 -2.445 1.00 85.62 91 TRP A N 1
ATOM 688 C CA . TRP A 1 91 ? 1.983 -7.155 -3.471 1.00 85.62 91 TRP A CA 1
ATOM 689 C C . TRP A 1 91 ? 2.737 -6.735 -4.733 1.00 85.62 91 TRP A C 1
ATOM 691 O O . TRP A 1 91 ? 2.493 -5.673 -5.314 1.00 85.62 91 TRP A O 1
ATOM 701 N N . PHE A 1 92 ? 3.692 -7.567 -5.131 1.00 78.12 92 PHE A N 1
ATOM 702 C CA . PHE A 1 92 ? 4.465 -7.390 -6.350 1.00 78.12 92 PHE A CA 1
ATOM 703 C C . PHE A 1 92 ? 3.894 -8.339 -7.396 1.00 78.12 92 PHE A C 1
ATOM 705 O O . PHE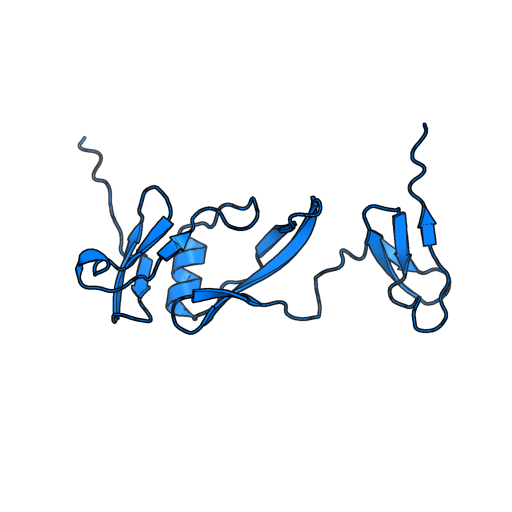 A 1 92 ? 4.127 -9.545 -7.323 1.00 78.12 92 PHE A O 1
ATOM 712 N N . ASP A 1 93 ? 3.143 -7.807 -8.357 1.00 62.53 93 ASP A N 1
ATOM 713 C CA . ASP A 1 93 ? 2.938 -8.543 -9.600 1.00 62.53 93 ASP A CA 1
ATOM 714 C C . ASP A 1 93 ? 4.302 -8.584 -10.300 1.00 62.53 93 ASP A C 1
ATOM 716 O O . ASP A 1 93 ? 4.949 -7.543 -10.459 1.00 62.53 93 ASP A O 1
ATOM 720 N N . ASN A 1 94 ? 4.799 -9.781 -10.612 1.00 54.25 94 ASN A N 1
ATOM 721 C CA . ASN A 1 94 ? 6.195 -10.039 -10.998 1.00 54.25 94 ASN A CA 1
ATOM 722 C C . ASN A 1 94 ? 6.645 -9.362 -12.312 1.00 54.25 94 ASN A C 1
ATOM 724 O O . ASN A 1 94 ? 7.758 -9.603 -12.771 1.00 54.25 94 ASN A O 1
ATOM 728 N N . ASP A 1 95 ? 5.826 -8.493 -12.897 1.00 53.72 95 ASP A N 1
ATOM 729 C CA . ASP A 1 95 ? 5.988 -7.997 -14.257 1.00 53.72 95 ASP A CA 1
ATOM 730 C C . ASP A 1 95 ? 6.602 -6.585 -14.353 1.00 53.72 95 ASP A C 1
ATOM 732 O O . ASP A 1 95 ? 7.051 -6.182 -15.417 1.00 53.72 95 ASP A O 1
ATOM 736 N N . ASN A 1 96 ? 6.660 -5.797 -13.267 1.00 52.28 96 ASN A N 1
ATOM 737 C CA . ASN A 1 96 ? 6.928 -4.349 -13.405 1.00 52.28 96 ASN A CA 1
ATOM 738 C C . ASN A 1 96 ? 7.870 -3.708 -12.367 1.00 52.28 96 ASN A C 1
ATOM 740 O O . ASN A 1 96 ? 7.757 -2.525 -12.059 1.00 52.28 96 ASN A O 1
ATOM 744 N N . THR A 1 97 ? 8.847 -4.445 -11.830 1.00 52.28 97 THR A N 1
ATOM 745 C CA . THR A 1 97 ? 9.814 -3.887 -10.849 1.00 52.28 97 THR A CA 1
ATOM 746 C C . THR A 1 97 ? 11.239 -3.735 -11.353 1.00 52.28 97 THR A C 1
ATOM 748 O O . THR A 1 97 ? 12.186 -3.669 -10.568 1.00 52.28 97 THR A O 1
ATOM 751 N N . LYS A 1 98 ? 11.417 -3.620 -12.664 1.00 57.84 98 LYS A N 1
ATOM 752 C CA . LYS A 1 98 ? 12.674 -3.141 -13.221 1.00 57.84 98 LYS A CA 1
ATOM 753 C C . LYS A 1 98 ? 12.350 -2.222 -14.379 1.00 57.84 98 LYS A C 1
ATOM 755 O O . LYS A 1 98 ? 11.878 -2.689 -15.406 1.00 57.84 98 LYS A O 1
ATOM 760 N N . GLN A 1 99 ? 12.562 -0.921 -14.188 1.00 58.09 99 GLN A N 1
ATOM 761 C CA . GLN A 1 99 ? 12.428 0.056 -15.261 1.00 58.09 99 GLN A CA 1
ATOM 762 C C . GLN A 1 99 ? 13.357 -0.391 -16.398 1.00 58.09 99 GLN A C 1
ATOM 764 O O . GLN A 1 99 ? 14.582 -0.292 -16.282 1.00 58.09 99 GLN A O 1
ATOM 769 N N . ALA A 1 100 ? 12.769 -0.972 -17.444 1.00 63.81 100 ALA A N 1
ATOM 770 C CA . ALA A 1 100 ? 13.487 -1.354 -18.639 1.00 63.81 100 ALA A CA 1
ATOM 771 C C . ALA A 1 100 ? 13.935 -0.058 -19.315 1.00 63.81 100 ALA A C 1
ATOM 773 O O . ALA A 1 100 ? 13.125 0.694 -19.851 1.00 63.81 100 ALA A O 1
ATOM 774 N N . ILE A 1 101 ? 15.221 0.246 -19.217 1.00 71.12 101 ILE A N 1
ATOM 775 C CA . ILE A 1 101 ? 15.832 1.449 -19.805 1.00 71.12 101 ILE A CA 1
ATOM 776 C C . ILE A 1 101 ? 16.087 1.282 -21.304 1.00 71.12 101 ILE A C 1
ATOM 778 O O . ILE A 1 101 ? 16.341 2.255 -22.004 1.00 71.12 101 ILE A O 1
A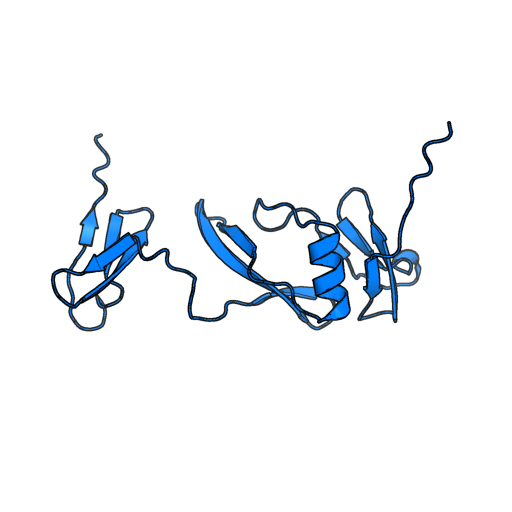TOM 782 N N . GLY A 1 102 ? 15.992 0.056 -21.814 1.00 76.31 102 GLY A N 1
ATOM 783 C CA . GLY A 1 102 ? 16.112 -0.251 -23.230 1.00 76.31 102 GLY A CA 1
ATOM 784 C C . GLY A 1 102 ? 16.262 -1.747 -23.473 1.00 76.31 102 GLY A C 1
ATOM 785 O O . GLY A 1 102 ? 16.382 -2.539 -22.533 1.00 76.31 102 GLY A O 1
ATOM 786 N N . LYS A 1 103 ? 16.271 -2.136 -24.750 1.00 79.75 103 LYS A N 1
ATOM 787 C CA . LYS A 1 103 ? 16.550 -3.516 -25.156 1.00 79.75 103 LYS A CA 1
ATOM 788 C C . LYS A 1 103 ? 18.052 -3.765 -25.202 1.00 79.75 103 LYS A C 1
ATOM 790 O O . LYS A 1 103 ? 18.819 -2.941 -25.690 1.00 79.75 103 LYS A O 1
ATOM 795 N N . CYS A 1 104 ? 18.469 -4.920 -24.701 1.00 80.88 104 CYS A N 1
ATOM 796 C CA . CYS A 1 104 ? 19.856 -5.346 -24.726 1.00 80.88 104 CYS A CA 1
ATOM 797 C C . CYS A 1 104 ? 20.308 -5.627 -26.167 1.00 80.88 104 CYS A C 1
ATOM 799 O O . CYS A 1 104 ? 19.670 -6.440 -26.835 1.00 80.88 104 CYS A O 1
ATOM 801 N N . PRO A 1 105 ? 21.425 -5.048 -26.641 1.00 80.81 105 PRO A N 1
ATOM 802 C CA . PRO A 1 105 ? 21.938 -5.317 -27.985 1.00 80.81 105 PRO A CA 1
ATOM 803 C C . PRO A 1 105 ? 22.510 -6.736 -28.144 1.00 80.81 105 PRO A C 1
ATOM 805 O O . PRO A 1 105 ? 22.667 -7.200 -29.265 1.00 80.81 105 PRO A O 1
ATOM 808 N N . LEU A 1 106 ? 22.809 -7.439 -27.041 1.00 81.69 106 LEU A N 1
ATOM 809 C CA . LEU A 1 106 ? 23.362 -8.799 -27.079 1.00 81.69 106 LEU A CA 1
ATOM 810 C C . LEU A 1 106 ? 22.295 -9.899 -27.135 1.00 81.69 106 LEU A C 1
ATOM 812 O O . LEU A 1 106 ? 22.556 -10.971 -27.667 1.00 81.69 106 LEU A O 1
ATOM 816 N N . CYS A 1 107 ? 21.110 -9.675 -26.561 1.00 82.12 107 CYS A N 1
ATOM 817 C CA . CYS A 1 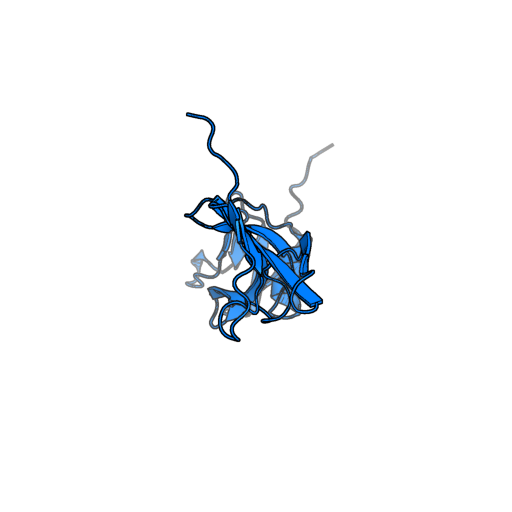107 ? 20.084 -10.723 -26.465 1.00 82.12 107 CYS A CA 1
ATOM 818 C C . CYS A 1 107 ? 18.638 -10.232 -26.623 1.00 82.12 107 CYS A C 1
ATOM 820 O O . CYS A 1 107 ? 17.710 -11.021 -26.475 1.00 82.12 107 CYS A O 1
ATOM 822 N N . GLY A 1 108 ? 18.415 -8.937 -26.858 1.00 77.94 108 GLY A N 1
ATOM 823 C CA . GLY A 1 108 ? 17.086 -8.337 -27.030 1.00 77.94 108 GLY A CA 1
ATOM 824 C C . GLY A 1 108 ? 16.244 -8.194 -25.754 1.00 77.94 108 GLY A C 1
ATOM 825 O O . GLY A 1 108 ? 15.188 -7.561 -25.800 1.00 77.94 108 GLY A O 1
ATOM 826 N N . LYS A 1 109 ? 16.698 -8.744 -24.618 1.00 81.19 109 LYS A N 1
ATOM 827 C CA . LYS A 1 109 ? 16.012 -8.692 -23.311 1.00 81.19 109 LYS A CA 1
ATOM 828 C C . LYS A 1 109 ? 16.178 -7.338 -22.628 1.00 81.19 109 LYS A C 1
ATOM 830 O O . LYS A 1 109 ? 17.088 -6.582 -22.956 1.00 81.19 109 LYS A O 1
ATOM 835 N N . ASP A 1 110 ? 15.340 -7.042 -21.646 1.00 82.69 110 ASP A N 1
ATOM 836 C CA . ASP A 1 110 ? 15.333 -5.735 -20.993 1.00 82.69 110 ASP A CA 1
ATOM 837 C C . ASP A 1 110 ? 16.611 -5.459 -20.184 1.00 82.69 110 ASP A C 1
ATOM 839 O O . ASP A 1 110 ? 17.116 -6.298 -19.427 1.00 82.69 110 ASP A O 1
ATOM 843 N N . ILE A 1 111 ? 17.161 -4.258 -20.365 1.00 82.19 111 ILE A N 1
ATOM 844 C CA . ILE A 1 111 ? 18.232 -3.713 -19.532 1.00 82.19 111 ILE A CA 1
ATOM 845 C C . ILE A 1 111 ? 17.584 -2.992 -18.359 1.00 82.19 111 ILE A C 1
ATOM 847 O O . ILE A 1 111 ? 16.634 -2.236 -18.532 1.00 82.19 111 ILE A O 1
ATOM 851 N N . THR A 1 112 ? 18.112 -3.210 -17.163 1.00 80.56 112 THR A N 1
ATOM 852 C CA . THR A 1 112 ? 17.539 -2.709 -15.916 1.00 80.56 112 THR A CA 1
ATOM 853 C C . THR A 1 112 ? 18.559 -1.879 -15.166 1.00 80.56 112 THR A C 1
ATOM 855 O O . THR A 1 112 ? 19.733 -2.246 -15.087 1.00 80.56 112 THR A O 1
ATOM 858 N N . GLU A 1 113 ? 18.126 -0.739 -14.639 1.00 77.50 113 GLU A N 1
ATOM 859 C CA . GLU A 1 113 ? 18.991 0.137 -13.858 1.00 77.50 113 GLU A CA 1
ATOM 860 C C . GLU A 1 113 ? 19.161 -0.399 -12.435 1.00 77.50 113 GLU A C 1
ATOM 862 O O . GLU A 1 113 ? 18.200 -0.746 -11.749 1.00 77.50 113 GLU A O 1
ATOM 867 N N . SER A 1 114 ? 20.407 -0.467 -11.984 1.00 69.75 114 SER A N 1
ATOM 868 C CA . SER A 1 114 ? 20.790 -0.761 -10.610 1.00 69.75 114 SER A CA 1
ATOM 869 C C . SER A 1 114 ? 21.707 0.341 -10.085 1.00 69.75 114 SER A C 1
ATOM 871 O O . SER A 1 114 ? 22.373 1.037 -10.845 1.00 69.75 114 SER A O 1
ATOM 873 N N . ALA A 1 115 ? 21.827 0.449 -8.762 1.00 66.06 115 ALA A N 1
ATOM 874 C CA . ALA A 1 115 ? 22.694 1.439 -8.118 1.00 66.06 115 ALA A CA 1
ATOM 875 C C . ALA A 1 115 ? 24.178 1.387 -8.557 1.00 66.06 115 ALA A C 1
ATOM 877 O O . ALA A 1 115 ? 24.896 2.361 -8.377 1.00 66.06 115 ALA A O 1
ATOM 878 N N . LYS A 1 116 ? 24.645 0.263 -9.123 1.00 67.75 116 LYS A N 1
ATOM 879 C CA . LYS A 1 116 ? 26.024 0.073 -9.610 1.00 67.75 116 LYS A CA 1
ATOM 880 C C . LYS A 1 116 ? 26.186 0.287 -11.123 1.00 67.75 116 LYS A C 1
ATOM 882 O O . LYS A 1 116 ? 27.305 0.285 -11.621 1.00 67.75 116 LYS A O 1
ATOM 887 N N . GLY A 1 117 ? 25.089 0.431 -11.863 1.00 78.19 117 GLY A N 1
ATOM 888 C CA . GLY A 1 117 ? 25.103 0.442 -13.322 1.00 78.19 117 GLY A CA 1
ATOM 889 C C . GLY A 1 117 ? 23.864 -0.198 -13.937 1.00 78.19 117 GLY A C 1
ATOM 890 O O . GLY A 1 117 ? 22.917 -0.574 -13.250 1.00 78.19 117 GLY A O 1
ATOM 891 N N . TYR A 1 118 ? 23.883 -0.339 -15.249 1.00 85.50 118 TYR A N 1
ATOM 892 C CA . TYR A 1 118 ? 22.816 -0.904 -16.057 1.00 85.50 118 TYR A CA 1
ATOM 893 C C . TYR A 1 118 ? 23.131 -2.365 -16.378 1.00 85.50 118 TYR A C 1
ATOM 895 O O . TYR A 1 118 ? 24.203 -2.657 -16.894 1.00 85.50 118 TYR A O 1
ATOM 903 N N . GLY A 1 119 ? 22.224 -3.295 -16.080 1.00 80.12 119 GLY A N 1
ATOM 904 C CA . GLY A 1 119 ? 22.439 -4.730 -16.289 1.00 80.12 119 GLY A CA 1
ATOM 905 C C . GLY A 1 119 ? 21.264 -5.398 -16.993 1.00 80.12 119 GLY A C 1
ATOM 906 O O . GLY A 1 119 ? 20.105 -5.121 -16.679 1.00 80.12 119 GLY A O 1
ATOM 907 N N . CYS A 1 120 ? 21.548 -6.290 -17.942 1.00 83.88 120 CYS A N 1
ATOM 908 C CA . CYS A 1 120 ? 20.512 -7.070 -18.620 1.00 83.88 120 CYS A CA 1
ATOM 909 C C . CYS A 1 120 ? 19.873 -8.112 -17.684 1.00 83.88 120 CYS A C 1
ATOM 911 O O . CYS A 1 120 ? 20.574 -8.814 -16.952 1.00 83.88 120 CYS A O 1
ATOM 913 N N . ILE A 1 121 ? 18.542 -8.276 -17.746 1.00 79.81 121 ILE A N 1
ATOM 914 C CA . ILE A 1 121 ? 17.827 -9.314 -16.977 1.00 79.81 121 ILE A CA 1
ATOM 915 C C . ILE A 1 121 ? 18.263 -10.737 -17.344 1.00 79.81 121 ILE A C 1
ATOM 917 O O . ILE A 1 121 ? 18.239 -11.625 -16.493 1.00 79.81 121 ILE A O 1
ATOM 921 N N . GLY A 1 122 ? 18.710 -10.936 -18.587 1.00 74.56 122 GLY A N 1
ATOM 922 C CA . GLY A 1 122 ? 19.163 -12.216 -19.124 1.00 74.56 122 GLY A CA 1
ATOM 923 C C . GLY A 1 122 ? 20.567 -12.628 -18.683 1.00 74.56 122 GLY A C 1
ATOM 924 O O . GLY A 1 122 ? 21.121 -13.560 -19.260 1.00 74.56 122 GLY A O 1
ATOM 925 N N . TYR A 1 123 ? 21.168 -11.959 -17.692 1.00 73.38 123 TYR A N 1
ATOM 926 C CA . TYR A 1 123 ? 22.503 -12.309 -17.194 1.00 73.38 123 TYR A CA 1
ATOM 927 C C . TYR A 1 123 ? 22.601 -13.757 -16.706 1.00 73.38 123 TYR A C 1
ATOM 929 O O . TYR A 1 123 ? 23.600 -14.428 -16.954 1.00 73.38 123 TYR A O 1
ATOM 937 N N . LYS A 1 124 ? 21.533 -14.279 -16.088 1.00 65.31 124 LYS A N 1
ATOM 938 C CA . LYS A 1 124 ? 21.462 -15.688 -15.667 1.00 65.31 124 LYS A CA 1
ATOM 939 C C . LYS A 1 124 ? 21.407 -16.678 -16.833 1.00 65.31 124 LYS A C 1
ATOM 941 O O . LYS A 1 124 ? 21.798 -17.822 -16.663 1.00 65.31 124 LYS A O 1
ATOM 946 N N . GLU A 1 125 ? 20.954 -16.236 -18.000 1.00 69.56 125 GLU A N 1
ATOM 947 C CA . GLU A 1 125 ? 20.873 -17.044 -19.221 1.00 69.56 125 GLU A CA 1
ATOM 948 C C . GLU A 1 125 ? 22.125 -16.875 -20.104 1.00 69.56 125 GLU A C 1
ATOM 950 O O . GLU A 1 125 ? 22.124 -17.273 -21.263 1.00 69.56 125 GLU A O 1
ATOM 955 N N . GLY A 1 126 ? 23.194 -16.264 -19.571 1.00 76.44 126 GLY A N 1
ATOM 956 C CA . GLY A 1 126 ? 24.488 -16.109 -20.245 1.00 76.44 126 GLY A CA 1
ATOM 957 C C . GLY A 1 126 ? 24.767 -14.716 -20.821 1.00 76.44 126 GLY A C 1
ATOM 958 O O . GLY A 1 126 ? 25.864 -14.479 -21.325 1.00 76.44 126 GLY A O 1
ATOM 959 N N . CYS A 1 127 ? 23.833 -13.762 -20.725 1.00 75.62 127 CYS A N 1
ATOM 960 C CA . CYS A 1 127 ? 24.039 -12.416 -21.268 1.00 75.62 127 CYS A CA 1
ATOM 961 C C . CYS A 1 127 ? 24.859 -11.519 -20.324 1.00 75.62 127 CYS A C 1
ATOM 963 O O . CYS A 1 127 ? 24.328 -10.907 -19.401 1.00 75.62 127 CYS A O 1
ATOM 965 N N . LYS A 1 128 ? 26.159 -11.360 -20.584 1.00 78.56 128 LYS A N 1
ATOM 966 C CA . LYS A 1 128 ? 27.076 -10.553 -19.753 1.00 78.56 128 LYS A CA 1
ATOM 967 C C . LYS A 1 128 ? 26.983 -9.029 -19.972 1.00 78.56 128 LYS A C 1
ATOM 969 O O . LYS A 1 128 ? 27.954 -8.319 -19.734 1.00 78.56 128 LYS A O 1
ATOM 974 N N . PHE A 1 129 ? 25.843 -8.505 -20.426 1.00 80.31 129 PHE A N 1
ATOM 975 C CA . PHE A 1 129 ? 25.687 -7.067 -20.659 1.00 80.31 129 PHE A CA 1
ATOM 976 C C . PHE A 1 129 ? 25.547 -6.295 -19.338 1.00 80.31 129 PHE A C 1
ATOM 978 O O . PHE A 1 129 ? 24.497 -6.355 -18.688 1.00 80.31 129 PHE A O 1
ATOM 985 N N . VAL A 1 130 ? 26.598 -5.561 -18.964 1.00 79.94 130 VAL A N 1
ATOM 986 C CA . VAL A 1 130 ? 26.623 -4.653 -17.811 1.00 79.94 130 VAL A CA 1
ATOM 987 C C . VAL A 1 130 ? 27.358 -3.371 -18.200 1.00 79.94 130 VAL A C 1
ATOM 989 O O . VAL A 1 130 ? 28.488 -3.429 -18.672 1.00 79.94 130 VAL A O 1
ATOM 992 N N . ILE A 1 131 ? 26.729 -2.219 -17.985 1.00 83.06 131 ILE A N 1
ATOM 993 C CA . ILE A 1 131 ? 27.337 -0.893 -18.125 1.00 83.06 131 ILE A CA 1
ATOM 994 C C . ILE A 1 131 ? 27.469 -0.311 -16.723 1.00 83.06 131 ILE A C 1
ATOM 996 O O . ILE A 1 131 ? 26.466 -0.041 -16.067 1.00 83.06 131 ILE A O 1
ATOM 1000 N N . TRP A 1 132 ? 28.689 -0.111 -16.246 1.00 82.88 132 TRP A N 1
ATOM 1001 C CA . TRP A 1 132 ? 28.931 0.500 -14.942 1.00 82.88 132 TRP A CA 1
ATOM 1002 C C . TRP A 1 132 ? 28.696 2.008 -15.026 1.00 82.88 132 TRP A C 1
ATOM 1004 O O . TRP A 1 132 ? 29.114 2.655 -15.983 1.00 82.88 132 TRP A O 1
ATOM 1014 N N . LYS A 1 133 ? 28.007 2.574 -14.033 1.00 72.94 133 LYS A N 1
ATOM 1015 C CA . LYS A 1 133 ? 27.893 4.029 -13.901 1.00 72.94 133 LYS A CA 1
ATOM 1016 C C . LYS A 1 133 ? 29.187 4.475 -13.227 1.00 72.94 133 LYS A C 1
ATOM 1018 O O . LYS A 1 133 ? 29.309 4.294 -12.020 1.00 72.94 133 LYS A O 1
ATOM 1023 N N . GLU A 1 134 ? 30.181 4.897 -14.011 1.00 68.62 134 GLU A N 1
ATOM 1024 C CA . GLU A 1 134 ? 31.474 5.349 -13.484 1.00 68.62 134 GLU A CA 1
ATOM 1025 C C . GLU A 1 134 ? 31.242 6.356 -12.352 1.00 68.62 134 GLU A C 1
ATOM 1027 O O . GLU A 1 134 ? 30.653 7.419 -12.552 1.00 68.62 134 GLU A O 1
ATOM 1032 N N . ILE A 1 135 ? 31.661 5.990 -11.141 1.00 61.50 135 ILE A N 1
ATOM 1033 C CA . ILE A 1 135 ? 31.804 6.940 -10.047 1.00 61.50 135 ILE A CA 1
ATOM 1034 C C . ILE A 1 135 ? 33.167 7.568 -10.305 1.00 61.50 135 ILE A C 1
ATOM 1036 O O . ILE A 1 135 ? 34.186 6.982 -9.943 1.00 61.50 135 ILE 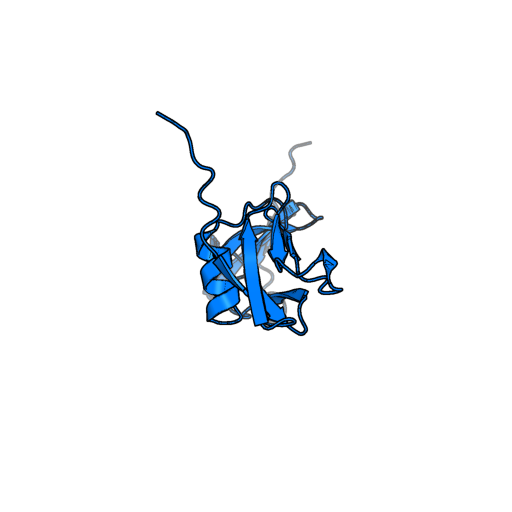A O 1
ATOM 1040 N N . ALA A 1 136 ? 33.183 8.692 -11.023 1.00 51.19 136 ALA A N 1
ATOM 1041 C CA . ALA A 1 136 ? 34.343 9.570 -11.043 1.00 51.19 136 ALA A CA 1
ATOM 1042 C C . ALA A 1 136 ? 34.683 9.884 -9.577 1.00 51.19 136 ALA A C 1
ATOM 1044 O O . ALA A 1 136 ? 33.858 10.464 -8.865 1.00 51.19 136 ALA A O 1
ATOM 1045 N N . GLY A 1 137 ? 35.815 9.346 -9.121 1.00 45.72 137 GLY A N 1
ATOM 1046 C CA . GLY A 1 137 ? 36.402 9.643 -7.818 1.00 45.72 137 GLY A CA 1
ATOM 1047 C C . GLY A 1 137 ? 36.953 11.056 -7.764 1.00 45.72 137 GLY A C 1
ATOM 1048 O O . GLY A 1 137 ? 37.267 11.607 -8.843 1.00 45.72 137 GLY A O 1
#

pLDDT: mean 79.01, std 12.39, range [36.59, 90.5]

Sequence (137 aa):
MILQANQDPLGKCPICGKEVIEGNKGYGCSGYKEGCKFVIWKEIAEKKITPAQAKVLLAKGKTGIIKGFKSKKGNKFDAVLQLKDGKVEFWFDNDNTKQAIGKCPLCGKDITESAKGYGCIGYKEGCKFVIWKEIAG

InterPro domains:
  IPR025589 Topoisomerase C-terminal repeat [PF13342] (35-93)

Foldseek 3Di:
DDPPPPQPFLAAQPPPRATWTDDPQFTHGPCVVVPQPQTGGCADQNDGDDSPQVSCCRVVQKGPWDWFRADPVRDGFIFIWGQDPSDTDTDDPPPGGFDQPAADPVPRAGWGDDPQFIHGPCVVVPDGDTDGPDPPD

Organism: NCBI:txid1121426

Secondary structure (DSSP, 8-state):
----------EE-TTT-SEEEE-SSEEEEGGGGGT---EEESEETTEEPPHHHHHHHHHHSEEEEEEEEE-TTS-EEEEEEEEETTEEEEE--TTSSS-EEEE-TTTSPEEEEETTEEEEGGGGGT---EEE-----

Radius of gyration: 20.32 Å; chains: 1; bounding box: 54×47×49 Å